Protein AF-W4MDB9-F1 (afdb_monomer_lite)

Organism: NCBI:txid1429439

Radius of gyration: 24.85 Å; chains: 1; bounding box: 42×31×72 Å

Foldseek 3Di:
DLLLVVVVVVCVVVVHDLCRVCVQLVHDSVVSNVCSVVVQAAPSNQVSCCVRPVRRGDHPHPDDDDPDPDDPDDDDDDDDDDDDDDPPDPPPPPPDLCNVCVVVVLVCLVVVHDLVVVCVVSVHDSVVVVVVCVVVVNDRPPPPD

Sequence (145 aa):
MNDGAYVLEWARQNRHSLTWVADRIGYSRQHLSQALHNNDISPDLSAALLSHFGLRVTASSKRGMQRVRETHRCPERRPAGSKPGRPAGFKGRIESKLDAYLQEIEQLLELGVTQRFIASRYQTTESNLSSWMKRRGLKRRKIDE

Structure (mmCIF, N/CA/C/O backbone):
data_AF-W4MDB9-F1
#
_entry.id   AF-W4MDB9-F1
#
loop_
_atom_site.group_PDB
_atom_site.id
_atom_site.type_symbol
_atom_site.label_atom_id
_atom_site.label_alt_id
_atom_site.label_comp_id
_atom_site.label_asym_id
_atom_site.label_entity_id
_atom_site.label_seq_id
_atom_site.pdbx_PDB_ins_code
_atom_site.Cartn_x
_atom_site.Cartn_y
_atom_site.Cartn_z
_atom_site.occupancy
_atom_site.B_iso_or_equiv
_atom_site.auth_seq_id
_atom_site.auth_comp_id
_atom_site.auth_asym_id
_atom_site.auth_atom_id
_atom_site.pdbx_PDB_model_num
ATOM 1 N N . MET A 1 1 ? 21.185 -5.055 -25.485 1.00 53.59 1 MET A N 1
ATOM 2 C CA . MET A 1 1 ? 19.882 -4.870 -26.156 1.00 53.59 1 MET A CA 1
ATOM 3 C C . MET A 1 1 ? 18.980 -4.131 -25.179 1.00 53.59 1 MET A C 1
ATOM 5 O O . MET A 1 1 ? 19.100 -4.363 -23.986 1.00 53.59 1 MET A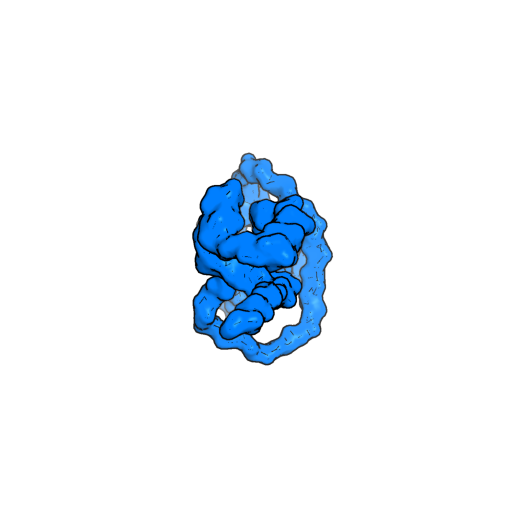 O 1
ATOM 9 N N . ASN A 1 2 ? 18.190 -3.155 -25.635 1.00 65.31 2 ASN A N 1
ATOM 10 C CA . ASN A 1 2 ? 17.260 -2.437 -24.757 1.00 65.31 2 ASN A CA 1
ATOM 11 C C . ASN A 1 2 ? 15.912 -3.150 -24.798 1.00 65.31 2 ASN A C 1
ATOM 13 O O . ASN A 1 2 ? 14.969 -2.690 -25.436 1.00 65.31 2 ASN A O 1
ATOM 17 N N . ASP A 1 3 ? 15.846 -4.298 -24.135 1.00 70.00 3 ASP A N 1
ATOM 18 C CA . ASP A 1 3 ? 14.667 -5.159 -24.083 1.00 70.00 3 ASP A CA 1
ATOM 19 C C . ASP A 1 3 ? 13.405 -4.410 -23.603 1.00 70.00 3 ASP A C 1
A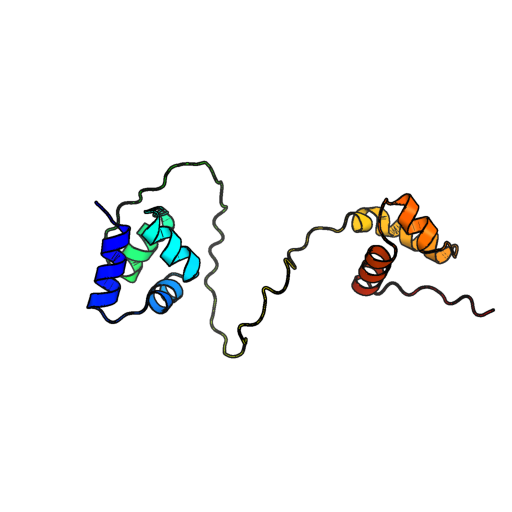TOM 21 O O . ASP A 1 3 ? 12.301 -4.670 -24.078 1.00 70.00 3 ASP A O 1
ATOM 25 N N . GLY A 1 4 ? 13.567 -3.387 -22.753 1.00 69.81 4 GLY A N 1
ATOM 26 C CA . GLY A 1 4 ? 12.469 -2.511 -22.335 1.00 69.81 4 GLY A CA 1
ATOM 27 C C . GLY A 1 4 ? 11.890 -1.635 -23.459 1.00 69.81 4 GLY A C 1
ATOM 28 O O . GLY A 1 4 ? 10.677 -1.437 -23.535 1.00 69.81 4 GLY A O 1
ATOM 29 N N . ALA A 1 5 ? 12.734 -1.155 -24.377 1.00 75.81 5 ALA A N 1
ATOM 30 C CA . ALA A 1 5 ? 12.302 -0.366 -25.533 1.00 75.81 5 ALA A CA 1
ATOM 31 C C . ALA A 1 5 ? 11.567 -1.228 -26.570 1.00 75.81 5 ALA A C 1
ATOM 33 O O . ALA A 1 5 ? 10.616 -0.762 -27.192 1.00 75.81 5 ALA A O 1
ATOM 34 N N . TYR A 1 6 ? 11.953 -2.500 -26.696 1.00 80.31 6 TYR A N 1
ATOM 35 C CA . TYR A 1 6 ? 11.299 -3.456 -27.589 1.00 80.31 6 TYR A CA 1
ATOM 36 C C . TYR A 1 6 ? 9.823 -3.677 -27.221 1.00 80.31 6 TYR A C 1
ATOM 38 O O . TYR A 1 6 ? 8.949 -3.660 -28.085 1.00 80.31 6 TYR A O 1
ATOM 46 N N . VAL A 1 7 ? 9.515 -3.791 -25.925 1.00 77.38 7 VAL A N 1
ATOM 47 C CA . VAL A 1 7 ? 8.130 -3.937 -25.440 1.00 77.38 7 VAL A CA 1
ATOM 48 C C . VAL A 1 7 ? 7.308 -2.668 -25.696 1.00 77.38 7 VAL A C 1
ATOM 50 O O . VAL A 1 7 ? 6.134 -2.750 -26.060 1.00 77.38 7 VAL A O 1
ATOM 53 N N . LEU A 1 8 ? 7.919 -1.488 -25.541 1.00 80.75 8 LEU A N 1
ATOM 54 C CA . LEU A 1 8 ? 7.269 -0.204 -25.828 1.00 80.75 8 LEU A CA 1
ATOM 55 C C . LEU A 1 8 ? 6.956 -0.045 -27.316 1.00 80.75 8 LEU A C 1
ATOM 57 O O . LEU A 1 8 ? 5.869 0.405 -27.684 1.00 80.75 8 LEU A O 1
ATOM 61 N N . GLU A 1 9 ? 7.899 -0.431 -28.168 1.00 83.38 9 GLU A N 1
ATOM 62 C CA . GLU A 1 9 ? 7.730 -0.382 -29.612 1.00 83.38 9 GLU A CA 1
ATOM 63 C C . GLU A 1 9 ? 6.662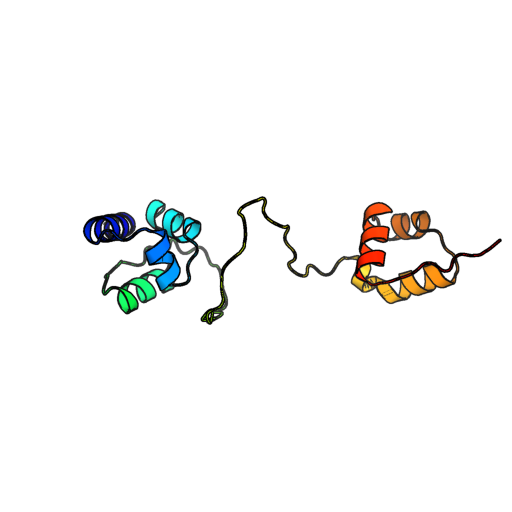 -1.369 -30.084 1.00 83.38 9 GLU A C 1
ATOM 65 O O . GLU A 1 9 ? 5.775 -0.980 -30.846 1.00 83.38 9 GLU A O 1
ATOM 70 N N . TRP A 1 10 ? 6.665 -2.595 -29.555 1.00 86.50 10 TRP A N 1
ATOM 71 C CA . TRP A 1 10 ? 5.626 -3.583 -29.830 1.00 86.50 10 TRP A CA 1
ATOM 72 C C . TRP A 1 10 ? 4.237 -3.080 -29.419 1.00 86.50 10 TRP A C 1
ATOM 74 O O . TRP A 1 10 ? 3.290 -3.170 -30.202 1.00 86.50 10 TRP A O 1
ATOM 84 N N . ALA A 1 11 ? 4.100 -2.482 -28.231 1.00 84.00 11 ALA A N 1
ATOM 85 C CA . ALA A 1 11 ? 2.824 -1.928 -27.778 1.00 84.00 11 ALA A CA 1
ATOM 86 C C . ALA A 1 11 ? 2.319 -0.830 -28.731 1.00 84.00 11 ALA A C 1
ATOM 88 O O . ALA A 1 11 ? 1.145 -0.808 -29.105 1.00 84.00 11 ALA A O 1
ATOM 89 N N . ARG A 1 12 ? 3.228 0.032 -29.207 1.00 82.19 12 ARG A N 1
ATOM 90 C CA . ARG A 1 12 ? 2.916 1.084 -30.184 1.00 82.19 12 ARG A CA 1
ATOM 91 C C . ARG A 1 12 ? 2.490 0.513 -31.538 1.00 82.19 12 ARG A C 1
ATOM 93 O O . ARG A 1 12 ? 1.515 0.996 -32.109 1.00 82.19 12 ARG A O 1
ATOM 100 N N . GLN A 1 13 ? 3.186 -0.512 -32.032 1.00 85.31 13 GLN A N 1
ATOM 101 C CA . GLN A 1 13 ? 2.864 -1.186 -33.295 1.00 85.31 13 GLN A CA 1
ATOM 102 C C . GLN A 1 13 ? 1.487 -1.861 -33.251 1.00 85.31 13 GLN A C 1
ATOM 104 O O . GLN A 1 13 ? 0.720 -1.753 -34.202 1.00 85.31 13 GLN A O 1
ATOM 109 N N . ASN A 1 14 ? 1.132 -2.473 -32.121 1.00 82.56 14 ASN A N 1
ATOM 110 C CA . ASN A 1 14 ? -0.151 -3.158 -31.941 1.00 82.56 14 ASN A CA 1
ATOM 111 C C . ASN A 1 14 ? -1.286 -2.223 -31.482 1.00 82.56 14 ASN A C 1
ATOM 113 O O . ASN A 1 14 ? -2.378 -2.681 -31.156 1.00 82.56 14 ASN A O 1
ATOM 117 N N . ARG A 1 15 ? -1.043 -0.903 -31.433 1.00 80.31 15 ARG A N 1
ATOM 118 C CA . ARG A 1 15 ? -1.970 0.111 -30.891 1.00 80.31 15 ARG A CA 1
ATOM 119 C C . ARG A 1 15 ? -2.493 -0.217 -29.484 1.00 80.31 15 ARG A C 1
ATOM 121 O O . ARG A 1 15 ? -3.587 0.203 -29.106 1.00 80.31 15 ARG A O 1
ATOM 128 N N . HIS A 1 16 ? -1.705 -0.936 -28.692 1.00 81.62 16 HIS A N 1
ATOM 129 C CA . HIS A 1 16 ? -2.024 -1.255 -27.309 1.00 81.62 16 HIS A CA 1
ATOM 130 C C . HIS A 1 16 ? -1.368 -0.251 -26.364 1.00 81.62 16 HIS A C 1
ATOM 132 O O . HIS A 1 16 ? -0.191 0.086 -26.474 1.00 81.62 16 HIS A O 1
ATOM 138 N N . SER A 1 17 ? -2.138 0.224 -25.390 1.00 82.75 17 SER A N 1
ATOM 139 C CA . SER A 1 17 ? -1.616 1.098 -24.343 1.00 82.75 17 SER A CA 1
ATOM 140 C C . SER A 1 17 ? -0.813 0.297 -23.320 1.00 82.75 17 SER A C 1
ATOM 142 O O . SER A 1 17 ? -1.180 -0.821 -22.965 1.00 82.75 17 SER A O 1
ATOM 144 N N . LEU A 1 18 ? 0.221 0.908 -22.738 1.00 77.94 18 LEU A N 1
ATOM 145 C CA . LEU A 1 18 ? 0.970 0.330 -21.610 1.00 77.94 18 LEU A CA 1
ATOM 146 C C . LEU A 1 18 ? 0.077 -0.067 -20.431 1.00 77.94 18 LEU A C 1
ATOM 148 O O . LEU A 1 18 ? 0.359 -1.038 -19.744 1.00 77.94 18 LEU A O 1
ATOM 152 N N . THR A 1 19 ? -1.008 0.674 -20.201 1.00 80.38 19 THR A N 1
ATOM 153 C CA . THR A 1 19 ? -2.034 0.326 -19.210 1.00 80.38 19 THR A CA 1
ATOM 154 C C . THR A 1 19 ? -2.723 -0.993 -19.525 1.00 80.38 19 THR A C 1
ATOM 156 O O . THR A 1 19 ? -2.966 -1.769 -18.613 1.00 80.38 19 THR A O 1
ATOM 159 N N . TRP A 1 20 ? -3.020 -1.245 -20.800 1.00 85.31 20 TRP A N 1
ATOM 160 C CA . TRP A 1 20 ? -3.680 -2.463 -21.257 1.00 85.31 20 TRP A CA 1
ATOM 161 C C . TRP A 1 20 ? -2.748 -3.670 -21.150 1.00 85.31 20 TRP A C 1
ATOM 163 O O . TRP A 1 20 ? -3.146 -4.723 -20.662 1.00 85.31 20 TRP A O 1
ATOM 173 N N . VAL A 1 21 ? -1.478 -3.491 -21.528 1.00 82.50 21 VAL A N 1
ATOM 174 C CA . VAL A 1 21 ? -0.456 -4.531 -21.366 1.00 82.50 21 VAL A CA 1
ATOM 175 C C . VAL A 1 21 ? -0.272 -4.856 -19.886 1.00 82.50 21 VAL A C 1
ATOM 177 O O . VAL A 1 21 ? -0.308 -6.027 -19.532 1.00 82.50 21 VAL A O 1
ATOM 180 N N . ALA A 1 22 ? -0.146 -3.833 -19.030 1.00 83.12 22 ALA A N 1
ATOM 181 C CA . ALA A 1 22 ? 0.021 -3.987 -17.586 1.00 83.12 22 ALA A CA 1
ATOM 182 C C . ALA A 1 22 ? -1.165 -4.710 -16.928 1.00 83.12 22 ALA A C 1
ATOM 184 O O . ALA A 1 22 ? -0.950 -5.616 -16.129 1.00 83.12 22 ALA A O 1
ATOM 185 N N . ASP A 1 23 ? -2.397 -4.367 -17.309 1.00 80.75 23 ASP A N 1
ATOM 186 C CA . ASP A 1 23 ? -3.614 -5.030 -16.827 1.00 80.75 23 ASP A CA 1
ATOM 187 C C . ASP A 1 23 ? -3.618 -6.527 -17.165 1.00 80.75 23 ASP A C 1
ATOM 189 O O . ASP A 1 23 ? -3.866 -7.366 -16.300 1.00 80.75 23 ASP A O 1
ATOM 193 N N . ARG A 1 24 ? -3.229 -6.879 -18.397 1.00 81.56 24 ARG A N 1
ATOM 194 C CA . ARG A 1 24 ? -3.240 -8.268 -18.869 1.00 81.56 24 ARG A CA 1
ATOM 195 C C . ARG A 1 24 ? -2.276 -9.182 -18.113 1.00 81.56 24 ARG A C 1
ATOM 197 O O . ARG A 1 24 ? -2.560 -10.370 -17.989 1.00 81.56 24 ARG A O 1
ATOM 204 N N . ILE A 1 25 ? -1.167 -8.628 -17.629 1.00 81.44 25 ILE A N 1
ATOM 205 C CA . ILE A 1 25 ? -0.149 -9.339 -16.842 1.00 81.44 25 ILE A CA 1
ATOM 206 C C . ILE A 1 25 ? -0.322 -9.139 -15.327 1.00 81.44 25 ILE A C 1
ATOM 208 O O . ILE A 1 25 ? 0.455 -9.685 -14.554 1.00 81.44 25 ILE A O 1
ATOM 212 N N . GLY A 1 26 ? -1.305 -8.347 -14.882 1.00 80.94 26 GLY A N 1
ATOM 213 C CA . GLY A 1 26 ? -1.535 -8.063 -13.461 1.00 80.94 26 GLY A CA 1
ATOM 214 C C . GLY A 1 26 ? -0.523 -7.104 -12.817 1.00 80.94 26 GLY A C 1
ATOM 215 O O . GLY A 1 26 ? -0.375 -7.092 -11.597 1.00 80.94 26 GLY A O 1
ATOM 216 N N . TYR A 1 27 ? 0.172 -6.284 -13.608 1.00 82.00 27 TYR A N 1
ATOM 217 C CA . TYR A 1 27 ? 1.134 -5.291 -13.123 1.00 82.00 27 TYR A CA 1
ATOM 218 C C . TYR A 1 27 ? 0.534 -3.881 -13.068 1.00 82.00 27 TYR A C 1
ATOM 220 O O . TYR A 1 27 ? -0.364 -3.510 -13.821 1.00 82.00 27 TYR A O 1
ATOM 228 N N . SER A 1 28 ? 1.088 -3.028 -12.202 1.00 82.50 28 SER A N 1
ATOM 229 C CA . SER A 1 28 ? 0.773 -1.594 -12.220 1.00 82.50 28 SER A CA 1
ATOM 230 C C . SER A 1 28 ? 1.413 -0.911 -13.431 1.00 82.50 28 SER A C 1
ATOM 232 O O . SER A 1 28 ? 2.598 -1.107 -13.697 1.00 82.50 28 SER A O 1
ATOM 234 N N . ARG A 1 29 ? 0.671 -0.026 -14.117 1.00 82.69 29 ARG A N 1
ATOM 235 C CA . ARG A 1 29 ? 1.175 0.791 -15.242 1.00 82.69 29 ARG A CA 1
ATOM 236 C C . ARG A 1 29 ? 2.483 1.508 -14.901 1.00 82.69 29 ARG A C 1
ATOM 238 O O . ARG A 1 29 ? 3.397 1.531 -15.719 1.00 82.69 29 ARG A O 1
ATOM 245 N N . GLN A 1 30 ? 2.553 2.126 -13.720 1.00 79.75 30 GLN A N 1
ATOM 246 C CA . GLN A 1 30 ? 3.741 2.873 -13.293 1.00 79.75 30 GLN A CA 1
ATOM 247 C C . GLN A 1 30 ? 4.927 1.935 -13.093 1.00 79.75 30 GLN A C 1
ATOM 249 O O . GLN A 1 30 ? 6.025 2.237 -13.544 1.00 79.75 30 GLN A O 1
ATOM 254 N N . HIS A 1 31 ? 4.682 0.774 -12.487 1.00 80.38 31 HIS A N 1
ATOM 255 C CA . HIS A 1 31 ? 5.708 -0.232 -12.251 1.00 80.38 31 HIS A CA 1
ATOM 256 C C . HIS A 1 31 ? 6.235 -0.814 -13.567 1.00 80.38 31 HIS A C 1
ATOM 258 O O . HIS A 1 31 ? 7.442 -0.872 -13.762 1.00 80.38 31 HIS A O 1
ATOM 264 N N . LEU A 1 32 ? 5.343 -1.132 -14.513 1.00 83.00 32 LEU A N 1
ATOM 265 C CA . LEU A 1 32 ? 5.723 -1.592 -15.847 1.00 83.00 32 LEU A CA 1
ATOM 266 C C . LEU A 1 32 ? 6.519 -0.519 -16.603 1.00 83.00 32 LEU A C 1
ATOM 268 O O . LEU A 1 32 ? 7.580 -0.806 -17.140 1.00 83.00 32 LEU A O 1
ATOM 272 N N . SER A 1 33 ? 6.052 0.732 -16.605 1.00 82.06 33 SER A N 1
ATOM 273 C CA . SER A 1 33 ? 6.762 1.838 -17.259 1.00 82.06 33 SER A CA 1
ATOM 274 C C . SER A 1 33 ? 8.157 2.054 -16.668 1.00 82.06 33 SER A C 1
ATOM 276 O O . SER A 1 33 ? 9.110 2.263 -17.413 1.00 82.06 33 SER A O 1
ATOM 278 N N . GLN A 1 34 ? 8.278 1.994 -15.340 1.00 82.31 34 GLN A N 1
ATOM 279 C CA . GLN A 1 34 ? 9.544 2.170 -14.634 1.00 82.31 34 GLN A CA 1
ATOM 280 C C . GLN A 1 34 ? 10.495 0.996 -14.904 1.00 82.31 34 GLN A C 1
ATOM 282 O O . GLN A 1 34 ? 11.679 1.222 -15.146 1.00 82.31 34 GLN A O 1
ATOM 287 N N . ALA A 1 35 ? 9.988 -0.239 -14.924 1.00 81.19 35 ALA A N 1
ATOM 288 C CA . ALA A 1 35 ? 10.765 -1.434 -15.247 1.00 81.19 35 ALA A CA 1
ATOM 289 C C . ALA A 1 35 ? 11.305 -1.387 -16.685 1.00 81.19 35 ALA A C 1
ATOM 291 O O . ALA A 1 35 ? 12.494 -1.604 -16.911 1.00 81.19 35 ALA A O 1
ATOM 292 N N . LEU A 1 36 ? 10.460 -1.014 -17.654 1.00 81.88 36 LEU A N 1
ATOM 293 C CA . LEU A 1 36 ? 10.861 -0.881 -19.057 1.00 81.88 36 LEU A CA 1
ATOM 294 C C . LEU A 1 36 ? 11.875 0.256 -19.262 1.00 81.88 36 LEU A C 1
ATOM 296 O O . LEU A 1 36 ? 12.823 0.089 -20.026 1.00 81.88 36 LEU A O 1
ATOM 300 N N . HIS A 1 37 ? 11.710 1.388 -18.569 1.00 81.31 37 HIS A N 1
ATOM 301 C CA . HIS A 1 37 ? 12.619 2.532 -18.689 1.00 81.31 37 HIS A CA 1
ATOM 302 C C . HIS A 1 37 ? 13.994 2.268 -18.057 1.00 81.31 37 HIS A C 1
ATOM 304 O O . HIS A 1 37 ? 15.013 2.611 -18.647 1.00 81.31 37 HIS A O 1
ATOM 310 N N . ASN A 1 38 ? 14.038 1.620 -16.888 1.00 79.00 38 ASN A N 1
ATOM 311 C CA . ASN A 1 38 ? 15.297 1.316 -16.194 1.00 79.00 38 ASN A CA 1
ATOM 312 C C . ASN A 1 38 ? 15.948 0.004 -16.643 1.00 79.00 38 ASN A C 1
ATOM 314 O O . ASN A 1 38 ? 16.982 -0.375 -16.093 1.00 79.00 38 ASN A O 1
ATOM 318 N N . ASN A 1 39 ? 15.348 -0.690 -17.616 1.00 76.88 39 ASN A N 1
ATOM 319 C CA . ASN A 1 39 ? 15.751 -2.033 -18.032 1.00 76.88 39 ASN A CA 1
ATOM 320 C C . ASN A 1 39 ? 15.762 -3.042 -16.861 1.00 76.88 39 ASN A C 1
ATOM 322 O O . ASN A 1 39 ? 16.493 -4.025 -16.883 1.00 76.88 39 ASN A O 1
ATOM 326 N N . ASP A 1 40 ? 14.948 -2.801 -15.828 1.00 75.38 40 ASP A N 1
ATOM 327 C CA . ASP A 1 40 ? 14.829 -3.680 -14.664 1.00 75.38 40 ASP A CA 1
ATOM 328 C C . ASP A 1 40 ? 13.766 -4.746 -14.945 1.00 75.38 40 ASP A C 1
ATOM 330 O O . ASP A 1 40 ? 12.646 -4.739 -14.429 1.00 75.38 40 ASP A O 1
ATOM 334 N N . ILE A 1 41 ? 14.091 -5.636 -15.881 1.00 79.25 41 ILE A N 1
ATOM 335 C CA . ILE A 1 41 ? 13.179 -6.696 -16.301 1.00 79.25 41 ILE A CA 1
ATOM 336 C C . ILE A 1 41 ? 13.324 -7.850 -15.317 1.00 79.25 41 ILE A C 1
ATOM 338 O O . ILE A 1 41 ? 14.264 -8.647 -15.374 1.00 79.25 41 ILE A O 1
ATOM 342 N N . SER A 1 42 ? 12.364 -7.928 -14.400 1.00 77.75 42 SER A N 1
ATOM 343 C CA . SER A 1 42 ? 12.222 -9.066 -13.497 1.00 77.75 42 SER A CA 1
ATOM 344 C C . SER A 1 42 ? 11.983 -10.365 -14.288 1.00 77.75 42 SER A C 1
ATOM 346 O O . SER A 1 42 ? 11.279 -10.337 -15.302 1.00 77.75 42 SER A O 1
ATOM 348 N N . PRO A 1 43 ? 12.509 -11.519 -13.831 1.00 79.12 43 PRO A N 1
ATOM 349 C CA . PRO A 1 43 ? 12.300 -12.801 -14.509 1.00 79.12 43 PRO A CA 1
ATOM 350 C C . PRO A 1 43 ? 10.810 -13.159 -14.622 1.00 79.12 43 PRO A C 1
ATOM 352 O O . PRO A 1 43 ? 10.374 -13.632 -15.668 1.00 79.12 43 PRO A O 1
ATOM 355 N N . ASP A 1 44 ? 10.015 -12.827 -13.604 1.00 80.12 44 ASP A N 1
ATOM 356 C CA . ASP A 1 44 ? 8.557 -13.001 -13.599 1.00 80.12 44 ASP A CA 1
ATOM 357 C C . ASP A 1 44 ? 7.866 -12.183 -14.707 1.00 80.12 44 ASP A C 1
ATOM 359 O O . ASP A 1 44 ? 7.091 -12.713 -15.502 1.00 80.12 44 ASP A O 1
ATOM 363 N N . LEU A 1 45 ? 8.262 -10.914 -14.861 1.00 81.19 45 LEU A N 1
ATOM 364 C CA . LEU A 1 45 ? 7.762 -10.039 -15.921 1.00 81.19 45 LEU A CA 1
ATOM 365 C C . LEU A 1 45 ? 8.116 -10.588 -17.311 1.00 81.19 45 LEU A C 1
ATOM 367 O O . LEU A 1 45 ? 7.277 -10.578 -18.211 1.00 81.19 45 LEU A O 1
ATOM 371 N N . SER A 1 46 ? 9.342 -11.088 -17.494 1.00 81.50 46 SER A N 1
ATOM 372 C CA . SER A 1 46 ? 9.755 -11.690 -18.767 1.00 81.50 46 SER A CA 1
ATOM 373 C C . SER A 1 46 ? 8.958 -12.958 -19.100 1.00 81.50 46 SER A C 1
ATOM 375 O O . SER A 1 46 ? 8.546 -13.139 -20.246 1.00 81.50 46 SER A O 1
ATOM 377 N N . ALA A 1 47 ? 8.661 -13.792 -18.098 1.00 80.06 47 ALA A N 1
ATOM 378 C CA . ALA A 1 47 ? 7.850 -14.995 -18.260 1.00 80.06 47 ALA A CA 1
ATOM 379 C C . ALA A 1 47 ? 6.385 -14.660 -18.582 1.00 80.06 47 ALA A C 1
ATOM 381 O O . ALA A 1 47 ? 5.778 -15.304 -19.441 1.00 80.06 47 ALA A O 1
ATOM 382 N N . ALA A 1 48 ? 5.831 -13.619 -17.954 1.00 80.88 48 ALA A N 1
ATOM 383 C CA . ALA A 1 48 ? 4.483 -13.135 -18.236 1.00 80.88 48 ALA A CA 1
ATOM 384 C C . ALA A 1 48 ? 4.368 -12.571 -19.662 1.00 80.88 48 ALA A C 1
ATOM 386 O O . ALA A 1 48 ? 3.433 -12.905 -20.390 1.00 80.88 48 ALA A O 1
ATOM 387 N N . LEU A 1 49 ? 5.341 -11.770 -20.108 1.00 81.06 49 LEU A N 1
ATOM 388 C CA . LEU A 1 49 ? 5.361 -11.231 -21.472 1.00 81.06 49 LEU A CA 1
ATOM 389 C C . LEU A 1 49 ? 5.487 -12.334 -22.532 1.00 81.06 49 LEU A C 1
ATOM 391 O O . LEU A 1 49 ? 4.829 -12.266 -23.573 1.00 81.06 49 LEU A O 1
ATOM 395 N N . LEU A 1 50 ? 6.267 -13.379 -22.248 1.00 82.69 50 LEU A N 1
ATOM 396 C CA . LEU A 1 50 ? 6.365 -14.548 -23.114 1.00 82.69 50 LEU A CA 1
ATOM 397 C C . LEU A 1 50 ? 5.047 -15.332 -23.161 1.00 82.69 50 LEU A C 1
ATOM 399 O O . LEU A 1 50 ? 4.570 -15.658 -24.243 1.00 82.69 50 LEU A O 1
ATOM 403 N N . SER A 1 51 ? 4.438 -15.597 -22.005 1.00 82.19 51 SER A N 1
ATOM 404 C CA . SER A 1 51 ? 3.230 -16.428 -21.905 1.00 82.19 51 SER A CA 1
ATOM 405 C C . SER A 1 51 ? 1.990 -15.748 -22.489 1.00 82.19 51 SER A C 1
ATOM 407 O O . SER A 1 51 ? 1.163 -16.405 -23.114 1.00 82.19 51 SER A O 1
ATOM 409 N N . HIS A 1 52 ? 1.850 -14.432 -22.301 1.00 79.56 52 HIS A N 1
ATOM 410 C CA . HIS A 1 52 ? 0.675 -13.687 -22.759 1.00 79.56 52 HIS A CA 1
ATOM 411 C C . HIS A 1 52 ? 0.813 -13.133 -24.180 1.00 79.56 52 HIS A C 1
A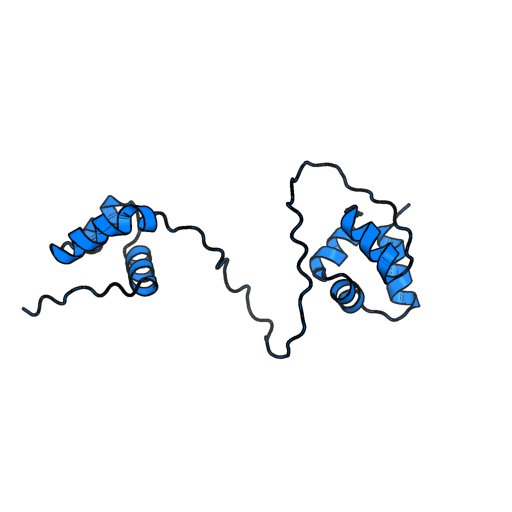TOM 413 O O . HIS A 1 52 ? -0.194 -13.033 -24.879 1.00 79.56 52 HIS A O 1
ATOM 419 N N . PHE A 1 53 ? 2.025 -12.753 -24.598 1.00 80.69 53 PHE A N 1
ATOM 420 C CA . PHE A 1 53 ? 2.247 -12.023 -25.853 1.00 80.69 53 PHE A CA 1
ATOM 421 C C . PHE A 1 53 ? 3.294 -12.661 -26.774 1.00 80.69 53 PHE A C 1
ATOM 423 O O . PHE A 1 53 ? 3.501 -12.167 -27.879 1.00 80.69 53 PHE A O 1
ATOM 430 N N . GLY A 1 54 ? 3.974 -13.730 -26.347 1.00 81.25 54 GLY A N 1
ATOM 431 C CA . GLY A 1 54 ? 5.041 -14.359 -27.131 1.00 81.25 54 GLY A CA 1
ATOM 432 C C . GLY A 1 54 ? 6.316 -13.515 -27.233 1.00 81.25 54 GLY A C 1
ATOM 433 O O . GLY A 1 54 ? 7.161 -13.776 -28.088 1.00 81.25 54 GLY A O 1
ATOM 434 N N . LEU A 1 55 ? 6.475 -12.492 -26.387 1.00 80.50 55 LEU A N 1
ATOM 435 C CA . LEU A 1 55 ? 7.625 -11.593 -26.439 1.00 80.50 55 LEU A CA 1
ATOM 436 C C . LEU A 1 55 ? 8.808 -12.196 -25.682 1.00 80.50 55 LEU A C 1
ATOM 438 O O . LEU A 1 55 ? 8.765 -12.372 -24.465 1.00 80.50 55 LEU A O 1
ATOM 442 N N . ARG A 1 56 ? 9.892 -12.483 -26.408 1.00 74.19 56 ARG A N 1
ATOM 443 C CA . ARG A 1 56 ? 11.162 -12.910 -25.813 1.00 74.19 56 ARG A CA 1
ATOM 444 C C . ARG A 1 56 ? 11.936 -11.680 -25.365 1.00 74.19 56 ARG A C 1
ATOM 446 O O . ARG A 1 56 ? 12.492 -10.958 -26.184 1.00 74.19 56 ARG A O 1
ATOM 453 N N . VAL A 1 57 ? 11.942 -11.462 -24.061 1.00 76.19 57 VAL A N 1
ATOM 454 C CA . VAL A 1 57 ? 12.613 -10.343 -23.401 1.00 76.19 57 VAL A CA 1
ATOM 455 C C . VAL A 1 57 ? 13.671 -10.943 -22.482 1.00 76.19 57 VAL A C 1
ATOM 457 O O . VAL A 1 57 ? 13.363 -11.848 -21.705 1.00 76.19 57 VAL A O 1
ATOM 460 N N . THR A 1 58 ? 14.922 -10.495 -22.581 1.00 73.00 58 THR A N 1
ATOM 461 C CA . THR A 1 58 ? 15.980 -10.994 -21.695 1.00 73.00 58 THR A CA 1
ATOM 462 C C . THR A 1 58 ? 15.849 -10.365 -20.309 1.00 73.00 58 THR A C 1
ATOM 464 O O . THR A 1 58 ? 15.747 -9.147 -20.159 1.00 73.00 58 THR A O 1
ATOM 467 N N . ALA A 1 59 ? 15.796 -11.204 -19.271 1.00 65.44 59 ALA A N 1
ATOM 468 C CA . ALA A 1 59 ? 15.689 -10.732 -17.897 1.00 65.44 59 ALA A CA 1
ATOM 469 C C . ALA A 1 59 ? 17.021 -10.112 -17.459 1.00 65.44 59 ALA A C 1
ATOM 471 O O . ALA A 1 59 ? 17.960 -10.813 -17.082 1.00 65.44 59 ALA A O 1
ATOM 472 N N . SER A 1 60 ? 17.096 -8.785 -17.502 1.00 64.50 60 SER A N 1
ATOM 473 C CA . SER A 1 60 ? 18.221 -8.011 -16.984 1.00 64.50 60 SER A CA 1
ATOM 474 C C . SER A 1 60 ? 17.893 -7.503 -15.579 1.00 64.50 60 SER A C 1
ATOM 476 O O . SER A 1 60 ? 17.752 -6.308 -15.340 1.00 64.50 60 SER A O 1
ATOM 478 N N . SER A 1 61 ? 17.743 -8.411 -14.614 1.00 56.81 61 SER A N 1
ATOM 479 C CA . SER A 1 61 ? 17.629 -7.995 -13.215 1.00 56.81 61 SER A CA 1
ATOM 480 C C . SER A 1 61 ? 19.026 -7.713 -12.661 1.00 56.81 61 SER A C 1
ATOM 482 O O . SER A 1 61 ? 19.861 -8.621 -12.554 1.00 56.81 61 SER A O 1
ATOM 484 N N . LYS A 1 62 ? 19.298 -6.459 -12.275 1.00 54.47 62 LYS A N 1
ATOM 485 C CA . LYS A 1 62 ? 20.457 -6.147 -11.429 1.00 54.47 62 LYS A CA 1
ATOM 486 C C . LYS A 1 62 ? 20.186 -6.769 -10.061 1.00 54.47 62 LYS A C 1
ATOM 488 O O . LYS A 1 62 ? 19.510 -6.176 -9.229 1.00 54.47 62 LYS A O 1
ATOM 493 N N . ARG A 1 63 ? 20.664 -8.001 -9.858 1.00 45.38 63 ARG A N 1
ATOM 494 C CA . ARG A 1 63 ? 20.498 -8.785 -8.625 1.00 45.38 63 ARG A CA 1
ATOM 495 C C . ARG A 1 63 ? 20.926 -7.989 -7.389 1.00 45.38 63 ARG A C 1
ATOM 497 O O . ARG A 1 63 ? 22.081 -8.028 -6.982 1.00 45.38 63 ARG A O 1
ATOM 504 N N . GLY A 1 64 ? 19.958 -7.336 -6.762 1.00 37.94 64 GLY A N 1
ATOM 505 C CA . GLY A 1 64 ? 19.982 -6.890 -5.380 1.00 37.94 64 GLY A CA 1
ATOM 506 C C . GLY A 1 64 ? 18.869 -7.616 -4.640 1.00 37.94 64 GLY A C 1
ATOM 507 O O . GLY A 1 64 ? 17.755 -7.115 -4.568 1.00 37.94 64 GLY A O 1
ATOM 508 N N . MET A 1 65 ? 19.172 -8.833 -4.183 1.00 40.81 65 MET A N 1
ATOM 509 C CA . MET A 1 65 ? 18.502 -9.581 -3.112 1.00 40.81 65 MET A CA 1
ATOM 510 C C . MET A 1 65 ? 17.200 -8.952 -2.572 1.00 40.81 65 MET A C 1
ATOM 512 O O . MET A 1 65 ? 17.223 -8.248 -1.567 1.00 40.81 65 MET A O 1
ATOM 516 N N . GLN A 1 66 ? 16.048 -9.275 -3.157 1.00 38.38 66 GLN A N 1
ATOM 517 C CA . GLN A 1 66 ? 14.785 -9.191 -2.428 1.00 38.38 66 GLN A CA 1
ATOM 518 C C . GLN A 1 66 ? 14.036 -10.501 -2.601 1.00 38.38 66 GLN A C 1
ATOM 520 O O . GLN A 1 66 ? 13.542 -10.849 -3.668 1.00 38.38 66 GLN A O 1
ATOM 525 N N . ARG A 1 67 ? 14.008 -11.249 -1.499 1.00 39.22 67 ARG A N 1
ATOM 526 C CA . ARG A 1 67 ? 13.188 -12.431 -1.260 1.00 39.22 67 ARG A CA 1
ATOM 527 C C . ARG A 1 67 ? 11.717 -11.997 -1.246 1.00 39.22 67 ARG A C 1
ATOM 529 O O . ARG A 1 67 ? 11.106 -11.904 -0.186 1.00 39.22 67 ARG A O 1
ATOM 536 N N . VAL A 1 68 ? 11.158 -11.678 -2.407 1.00 42.12 68 VAL A N 1
ATOM 537 C CA . VAL A 1 68 ? 9.717 -11.481 -2.566 1.00 42.12 68 VAL A CA 1
ATOM 538 C C . VAL A 1 68 ? 9.087 -12.855 -2.692 1.00 42.12 68 VAL A C 1
ATOM 540 O O . VAL A 1 68 ? 9.251 -13.556 -3.684 1.00 42.12 68 VAL A O 1
ATOM 543 N N . ARG A 1 69 ? 8.422 -13.259 -1.610 1.00 37.88 69 ARG A N 1
ATOM 544 C CA . ARG A 1 69 ? 7.534 -14.414 -1.579 1.00 37.88 69 ARG A CA 1
ATOM 545 C C . ARG A 1 69 ? 6.502 -14.233 -2.684 1.00 37.88 69 ARG A C 1
ATOM 547 O O . ARG A 1 69 ? 5.734 -13.272 -2.661 1.00 37.88 69 ARG A O 1
ATOM 554 N N . GLU A 1 70 ? 6.511 -15.166 -3.622 1.00 45.38 70 GLU A N 1
ATOM 555 C CA . GLU A 1 70 ? 5.457 -15.372 -4.598 1.00 45.38 70 GLU A CA 1
ATOM 556 C C . GLU A 1 70 ? 4.105 -15.381 -3.881 1.00 45.38 70 GLU A C 1
ATOM 558 O O . GLU A 1 70 ? 3.786 -16.276 -3.099 1.00 45.38 70 GLU A O 1
ATOM 563 N N . THR A 1 71 ? 3.303 -14.353 -4.128 1.00 36.97 71 THR A N 1
ATOM 564 C CA . THR A 1 71 ? 1.865 -14.436 -3.909 1.00 36.97 71 THR A CA 1
ATOM 565 C C . THR A 1 71 ? 1.224 -14.352 -5.273 1.00 36.97 71 THR A C 1
ATOM 567 O O . THR A 1 71 ? 0.823 -13.295 -5.745 1.00 36.97 71 THR A O 1
ATOM 570 N N . HIS A 1 72 ? 1.163 -15.519 -5.907 1.00 46.28 72 HIS A N 1
ATOM 571 C CA . HIS A 1 72 ? 0.179 -15.851 -6.922 1.00 46.28 72 HIS A CA 1
ATOM 572 C C . HIS A 1 72 ? -1.183 -15.339 -6.444 1.00 46.28 72 HIS A C 1
ATOM 574 O O . HIS A 1 72 ? -1.780 -15.900 -5.524 1.00 46.28 72 HIS A O 1
ATOM 580 N N . ARG A 1 73 ? -1.666 -14.229 -7.002 1.00 35.03 73 ARG A N 1
ATOM 581 C CA . ARG A 1 73 ? -3.059 -13.830 -6.816 1.00 35.03 73 ARG A CA 1
ATOM 582 C C . ARG A 1 73 ? -3.590 -13.210 -8.097 1.00 35.03 73 ARG A C 1
ATOM 584 O O . ARG A 1 73 ? -3.473 -12.016 -8.341 1.00 35.03 73 ARG A O 1
ATOM 591 N N . CYS A 1 74 ? -4.181 -14.090 -8.897 1.00 43.03 74 CYS A N 1
ATOM 592 C CA . CYS A 1 74 ? -5.183 -13.763 -9.896 1.00 43.03 74 CYS A CA 1
ATOM 593 C C . CYS A 1 74 ? -6.221 -12.812 -9.267 1.00 43.03 74 CYS A C 1
ATOM 595 O O . CYS A 1 74 ? -6.843 -13.193 -8.270 1.00 43.03 74 CYS A O 1
ATOM 597 N N . PRO A 1 75 ? -6.419 -11.584 -9.774 1.00 41.50 75 PRO A N 1
ATOM 598 C CA . PRO A 1 75 ? -7.574 -10.803 -9.389 1.00 41.50 75 PRO A CA 1
ATOM 599 C C . PRO A 1 75 ? -8.736 -11.196 -10.300 1.00 41.50 75 PRO A C 1
ATOM 601 O O . PRO A 1 75 ? -8.855 -10.758 -11.444 1.00 41.50 75 PRO A O 1
ATOM 604 N N . GLU A 1 76 ? -9.604 -12.049 -9.760 1.00 42.81 76 GLU A N 1
ATOM 605 C CA . GLU A 1 76 ? -10.982 -12.171 -10.209 1.00 42.81 76 GLU A CA 1
ATOM 606 C C . GLU A 1 76 ? -11.622 -10.784 -10.371 1.00 42.81 76 GLU A C 1
ATOM 608 O O . GLU A 1 76 ? -11.484 -9.887 -9.537 1.00 42.81 76 GLU A O 1
ATOM 613 N N . ARG A 1 77 ? -12.351 -10.650 -11.479 1.00 44.41 77 ARG A N 1
ATOM 614 C CA . ARG A 1 77 ? -13.298 -9.582 -11.817 1.00 44.41 77 ARG A CA 1
ATOM 615 C C . ARG A 1 77 ? -13.983 -8.979 -10.584 1.00 44.41 77 ARG A C 1
ATOM 617 O O . ARG A 1 77 ? -14.623 -9.739 -9.859 1.00 44.41 77 ARG A O 1
ATOM 624 N N . ARG A 1 78 ? -14.034 -7.636 -10.486 1.00 45.44 78 ARG A N 1
ATOM 625 C CA . ARG A 1 78 ? -15.267 -6.827 -10.261 1.00 45.44 78 ARG A CA 1
ATOM 626 C C . ARG A 1 78 ? -14.995 -5.311 -10.100 1.00 45.44 78 ARG A C 1
ATOM 628 O O . ARG A 1 78 ? -13.840 -4.934 -9.944 1.00 45.44 78 ARG A O 1
ATOM 635 N N . PRO A 1 79 ? -16.009 -4.433 -10.287 1.00 46.53 79 PRO A N 1
ATOM 636 C CA . PRO A 1 79 ? -15.965 -3.386 -11.308 1.00 46.53 79 PRO A CA 1
ATOM 637 C C . PRO A 1 79 ? -15.952 -1.949 -10.758 1.00 46.53 79 PRO A C 1
ATOM 639 O O . PRO A 1 79 ? -16.185 -1.709 -9.581 1.00 46.53 79 PRO A O 1
ATOM 642 N N . ALA A 1 80 ? -15.698 -1.018 -11.683 1.00 49.22 80 ALA A N 1
ATOM 643 C CA . ALA A 1 80 ? -16.137 0.380 -11.740 1.00 49.22 80 ALA A CA 1
ATOM 644 C C . ALA A 1 80 ? -16.333 1.151 -10.417 1.00 49.22 80 ALA A C 1
ATOM 646 O O . ALA A 1 80 ? -17.322 0.975 -9.711 1.00 49.22 80 ALA A O 1
ATOM 647 N N . GLY A 1 81 ? -15.478 2.160 -10.212 1.00 40.41 81 GLY A N 1
ATOM 648 C CA . GLY A 1 81 ? -15.852 3.343 -9.432 1.00 40.41 81 GLY A CA 1
ATOM 649 C C . GLY A 1 81 ? -14.843 3.802 -8.387 1.00 40.41 81 GLY A C 1
ATOM 650 O O . GLY A 1 81 ? -15.223 3.980 -7.238 1.00 40.41 81 GLY A O 1
ATOM 651 N N . SER A 1 82 ? -13.592 4.075 -8.764 1.00 46.22 82 SER A N 1
ATOM 652 C CA . SER A 1 82 ? -12.654 4.755 -7.859 1.00 46.22 82 SER A CA 1
ATOM 653 C C . SER A 1 82 ? -11.981 5.926 -8.566 1.00 46.22 82 SER A C 1
ATOM 655 O O . SER A 1 82 ? -11.080 5.760 -9.383 1.00 46.22 82 SER A O 1
ATOM 657 N N . LYS A 1 83 ? -12.481 7.127 -8.259 1.00 52.25 83 LYS A N 1
ATOM 658 C CA . LYS A 1 83 ? -11.932 8.430 -8.657 1.00 52.25 83 LYS A CA 1
ATOM 659 C C . LYS A 1 83 ? -10.465 8.542 -8.190 1.00 52.25 83 LYS A C 1
ATOM 661 O O . LYS A 1 83 ? -10.183 8.178 -7.047 1.00 52.25 83 LYS A O 1
ATOM 666 N N . PRO A 1 84 ? -9.531 9.054 -9.012 1.00 55.84 84 PRO A N 1
ATOM 667 C CA . PRO A 1 84 ? -8.136 9.200 -8.625 1.00 55.84 84 PRO A CA 1
ATOM 668 C C . PRO A 1 84 ? -7.987 10.486 -7.810 1.00 55.84 84 PRO A C 1
ATOM 670 O O . PRO A 1 84 ? -7.978 11.588 -8.350 1.00 55.84 84 PRO A O 1
ATOM 673 N N . GLY A 1 85 ? -7.907 10.357 -6.492 1.00 52.19 85 GLY A N 1
ATOM 674 C CA . GLY A 1 85 ? -7.755 11.504 -5.608 1.00 52.19 85 GLY A CA 1
ATOM 675 C C . GLY A 1 85 ? -7.103 11.106 -4.297 1.00 52.19 85 GLY A C 1
ATOM 676 O O . GLY A 1 85 ? -7.804 10.804 -3.340 1.00 52.19 85 GLY A O 1
ATOM 677 N N . ARG A 1 86 ? -5.764 11.194 -4.270 1.00 54.47 86 ARG A N 1
ATOM 678 C CA . ARG A 1 86 ? -4.865 11.051 -3.106 1.00 54.47 86 ARG A CA 1
ATOM 679 C C . ARG A 1 86 ? -4.586 9.595 -2.680 1.00 54.47 86 ARG A C 1
ATOM 681 O O . ARG A 1 86 ? -5.524 8.810 -2.568 1.00 54.47 86 ARG A O 1
ATOM 688 N N . PRO A 1 87 ? -3.320 9.207 -2.414 1.00 44.88 87 PRO A N 1
ATOM 689 C CA . PRO A 1 87 ? -3.030 7.900 -1.837 1.00 44.88 87 PRO A CA 1
ATOM 690 C C . PRO A 1 87 ? -3.669 7.843 -0.447 1.00 44.88 87 PRO A C 1
ATOM 692 O O . PRO A 1 87 ? -3.182 8.454 0.506 1.00 44.88 87 PRO A O 1
ATOM 695 N N . ALA A 1 88 ? -4.804 7.147 -0.350 1.00 39.59 88 ALA A N 1
ATOM 696 C CA . ALA A 1 88 ? -5.350 6.708 0.919 1.00 39.59 88 ALA A CA 1
ATOM 697 C C . ALA A 1 88 ? -4.231 5.935 1.613 1.00 39.59 88 ALA A C 1
ATOM 699 O O . ALA A 1 88 ? -3.653 5.019 1.026 1.00 39.59 88 ALA A O 1
ATOM 700 N N . GLY A 1 89 ? -3.869 6.419 2.800 1.00 41.75 89 GLY A N 1
ATOM 701 C CA . GLY A 1 89 ? -2.657 6.039 3.497 1.00 41.75 89 GLY A CA 1
ATOM 702 C C . GLY A 1 89 ? -2.475 4.535 3.579 1.00 41.75 89 GLY A C 1
ATOM 703 O O . GLY A 1 89 ? -3.439 3.775 3.509 1.00 41.75 89 GLY A O 1
ATOM 704 N N . PHE A 1 90 ? -1.218 4.144 3.764 1.00 42.47 90 PHE A N 1
ATOM 705 C CA . PHE A 1 90 ? -0.790 2.846 4.264 1.00 42.47 90 PHE A CA 1
ATOM 706 C C . PHE A 1 90 ? -1.718 2.369 5.400 1.00 42.47 90 PHE A C 1
ATOM 708 O O . PHE A 1 90 ? -1.439 2.524 6.582 1.00 42.47 90 PHE A O 1
ATOM 715 N N . LYS A 1 91 ? -2.849 1.765 5.033 1.00 44.62 91 LYS A N 1
ATOM 716 C CA . LYS A 1 91 ? -3.746 0.990 5.888 1.00 44.62 91 LYS A CA 1
ATOM 717 C C . LYS A 1 91 ? -3.316 -0.473 5.791 1.00 44.62 91 LYS A C 1
ATOM 719 O O . LYS A 1 91 ? -4.130 -1.386 5.795 1.00 44.62 91 LYS A O 1
ATOM 724 N N . GLY A 1 92 ? -2.006 -0.676 5.664 1.00 44.34 92 GLY A N 1
ATOM 725 C CA . GLY A 1 92 ? -1.363 -1.908 6.054 1.00 44.34 92 GLY A CA 1
ATOM 726 C C . GLY A 1 92 ? -1.366 -1.924 7.572 1.00 44.34 92 GLY A C 1
ATOM 727 O O . GLY A 1 92 ? -0.991 -0.945 8.211 1.00 44.34 92 GLY A O 1
ATOM 728 N N . ARG A 1 93 ? -1.878 -3.013 8.129 1.00 46.69 93 ARG A N 1
ATOM 729 C CA . ARG A 1 93 ? -1.859 -3.388 9.539 1.00 46.69 93 ARG A CA 1
ATOM 730 C C . ARG A 1 93 ? -0.420 -3.331 10.083 1.00 46.69 93 ARG A C 1
ATOM 732 O O . ARG A 1 93 ? 0.244 -4.351 10.173 1.00 46.69 93 ARG A O 1
ATOM 739 N N . ILE A 1 94 ? 0.068 -2.141 10.411 1.00 51.28 94 ILE A N 1
ATOM 740 C CA . ILE A 1 94 ? 1.167 -1.978 11.354 1.00 51.28 94 ILE A CA 1
ATOM 741 C C . ILE A 1 94 ? 0.481 -2.023 12.713 1.00 51.28 94 ILE A C 1
ATOM 743 O O . ILE A 1 94 ? -0.344 -1.154 13.026 1.00 51.28 94 ILE A O 1
ATOM 747 N N . GLU A 1 95 ? 0.722 -3.097 13.460 1.00 58.03 95 GLU A N 1
ATOM 748 C CA . GLU A 1 95 ? 0.286 -3.217 14.848 1.00 58.03 95 GLU A CA 1
ATOM 749 C C . GLU A 1 95 ? 0.727 -1.942 15.569 1.00 58.03 95 GLU A C 1
ATOM 751 O O . GLU A 1 95 ? 1.897 -1.555 15.538 1.00 58.03 95 GLU A O 1
ATOM 756 N N . SER A 1 96 ? -0.237 -1.184 16.092 1.00 66.31 96 SER A N 1
ATOM 757 C CA . SER A 1 96 ? 0.101 0.065 16.770 1.00 66.31 96 SER A CA 1
ATOM 758 C C . SER A 1 96 ? 0.871 -0.313 18.029 1.00 66.31 96 SER A C 1
ATOM 760 O O . SER A 1 96 ? 0.483 -1.261 18.691 1.00 66.31 96 SER A O 1
ATOM 762 N N . LYS A 1 97 ? 1.923 0.416 18.414 1.00 72.06 97 LYS A N 1
ATOM 763 C CA . LYS A 1 97 ? 2.686 0.122 19.650 1.00 72.06 97 LYS A CA 1
ATOM 764 C C . LYS A 1 97 ? 1.783 -0.026 20.893 1.00 72.06 97 LYS A C 1
ATOM 766 O O . LYS A 1 97 ? 2.127 -0.734 21.825 1.00 72.06 97 LYS A O 1
ATOM 771 N N . LEU A 1 98 ? 0.608 0.609 20.861 1.00 77.88 98 LEU A N 1
ATOM 772 C CA . LEU A 1 98 ? -0.457 0.557 21.868 1.00 77.88 98 LEU A CA 1
ATOM 773 C C . LEU A 1 98 ? -1.251 -0.768 21.898 1.00 77.88 98 LEU A C 1
ATOM 775 O O . LEU A 1 98 ? -1.867 -1.064 22.912 1.00 77.88 98 LEU A O 1
ATOM 779 N N . ASP A 1 99 ? -1.242 -1.572 20.827 1.00 78.50 99 ASP A N 1
ATOM 780 C CA . ASP A 1 99 ? -1.885 -2.898 20.781 1.00 78.50 99 ASP A CA 1
ATOM 781 C C . ASP A 1 99 ? -1.341 -3.841 21.848 1.00 78.50 99 ASP A C 1
ATOM 783 O O . ASP A 1 99 ? -2.117 -4.543 22.490 1.00 78.50 99 ASP A O 1
ATOM 787 N N . ALA A 1 100 ? -0.022 -3.818 22.055 1.00 83.44 100 ALA A N 1
ATOM 788 C CA . ALA A 1 100 ? 0.648 -4.640 23.056 1.00 83.44 100 ALA A CA 1
ATOM 789 C C . ALA A 1 100 ? 0.222 -4.287 24.492 1.00 83.44 100 ALA A C 1
ATOM 791 O O . ALA A 1 100 ? 0.311 -5.124 25.382 1.00 83.44 100 ALA 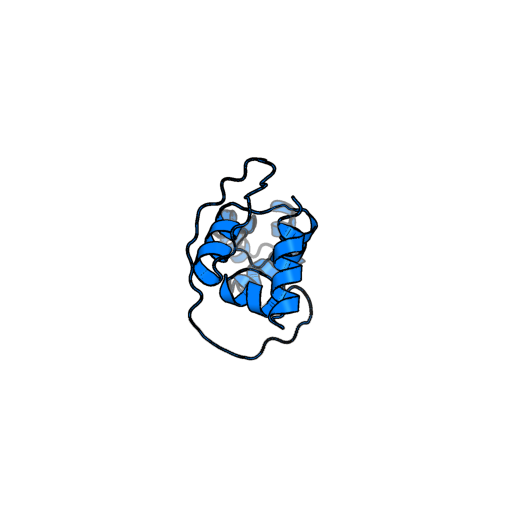A O 1
ATOM 792 N N . TYR A 1 101 ? -0.271 -3.063 24.708 1.00 84.56 101 TYR A N 1
ATOM 793 C CA . TYR A 1 101 ? -0.663 -2.538 26.018 1.00 84.56 101 TYR A CA 1
ATOM 794 C C . TYR A 1 101 ? -2.180 -2.399 26.160 1.00 84.56 101 TYR A C 1
ATOM 796 O O . TYR A 1 101 ? -2.650 -1.652 27.012 1.00 84.56 101 TYR A O 1
ATOM 804 N N . LEU A 1 102 ? -2.967 -3.094 25.331 1.00 83.81 102 LEU A N 1
ATOM 805 C CA . LEU A 1 102 ? -4.420 -2.937 25.327 1.00 83.81 102 LEU A CA 1
ATOM 806 C C . LEU A 1 102 ? -5.046 -3.191 26.696 1.00 83.81 102 LEU A C 1
ATOM 808 O O . LEU A 1 102 ? -5.830 -2.367 27.155 1.00 83.81 102 LEU A O 1
ATOM 812 N N . GLN A 1 103 ? -4.679 -4.301 27.339 1.00 84.62 103 GLN A N 1
ATOM 813 C CA . GLN A 1 103 ? -5.237 -4.675 28.639 1.00 84.62 103 GLN A CA 1
ATOM 814 C C . GLN A 1 103 ? -4.862 -3.656 29.722 1.00 84.62 103 GLN A C 1
ATOM 816 O O . GLN A 1 103 ? -5.697 -3.285 30.538 1.00 84.62 103 GLN A O 1
ATOM 821 N N . GLU A 1 104 ? -3.630 -3.143 29.688 1.00 88.00 104 GLU A N 1
ATOM 822 C CA . GLU A 1 104 ? -3.162 -2.132 30.642 1.00 88.00 104 GLU A CA 1
ATOM 823 C C . GLU A 1 104 ? -3.894 -0.795 30.431 1.00 88.00 104 GLU A C 1
ATOM 825 O O . GLU A 1 104 ? -4.333 -0.165 31.389 1.00 88.00 104 GLU A O 1
ATOM 830 N N . ILE A 1 105 ? -4.101 -0.377 29.177 1.00 86.00 105 ILE A N 1
ATOM 831 C CA . ILE A 1 105 ? -4.853 0.843 28.851 1.00 86.00 105 ILE A CA 1
ATOM 832 C C . ILE A 1 105 ? -6.321 0.710 29.269 1.00 86.00 105 ILE A C 1
ATOM 834 O O . ILE A 1 105 ? -6.892 1.675 29.770 1.00 86.00 105 ILE A O 1
ATOM 838 N N . GLU A 1 106 ? -6.931 -0.460 29.083 1.00 85.62 106 GLU A N 1
ATOM 839 C CA . GLU A 1 106 ? -8.303 -0.732 29.516 1.00 85.62 106 GLU A CA 1
ATOM 840 C C . GLU A 1 106 ? -8.439 -0.598 31.036 1.00 85.62 106 GLU A C 1
ATOM 842 O O . GLU A 1 106 ? -9.260 0.191 31.498 1.00 85.62 106 GLU A O 1
ATOM 847 N N . GLN A 1 107 ? -7.541 -1.224 31.802 1.00 87.00 107 GLN A N 1
ATOM 848 C CA . GLN A 1 107 ? -7.499 -1.078 33.259 1.00 87.00 107 GLN A CA 1
ATOM 849 C C . GLN A 1 107 ? -7.303 0.380 33.689 1.00 87.00 107 GLN A C 1
ATOM 851 O O . GLN A 1 107 ? -7.988 0.865 34.585 1.00 87.00 107 GLN A O 1
ATOM 856 N N . LEU A 1 108 ? -6.403 1.121 33.035 1.00 85.12 108 LEU A N 1
ATOM 857 C CA . LEU A 1 108 ? -6.190 2.541 33.330 1.00 85.12 108 LEU A CA 1
ATOM 858 C C . LEU A 1 108 ? -7.449 3.378 33.047 1.00 85.12 108 LEU A C 1
ATOM 860 O O . LEU A 1 108 ? -7.748 4.310 33.795 1.00 85.12 108 LEU A O 1
ATOM 864 N N . LEU A 1 109 ? -8.209 3.044 32.002 1.00 83.75 109 LEU A N 1
ATOM 865 C CA . LEU A 1 109 ? -9.483 3.695 31.698 1.00 83.75 109 LEU A CA 1
ATOM 866 C C . LEU A 1 109 ? -10.575 3.336 32.715 1.00 83.75 109 LEU A C 1
ATOM 868 O O . LEU A 1 109 ? -11.362 4.215 33.070 1.00 83.75 109 LEU A O 1
ATOM 872 N N . GLU A 1 110 ? -10.615 2.094 33.203 1.00 81.00 110 GLU A N 1
ATOM 873 C CA . GLU A 1 110 ? -11.528 1.661 34.270 1.00 81.00 110 GLU A CA 1
ATOM 874 C C . GLU A 1 110 ? -11.227 2.344 35.606 1.00 81.00 110 GLU A C 1
ATOM 876 O O . GLU A 1 110 ? -12.150 2.740 36.315 1.00 81.00 110 GLU A O 1
ATOM 881 N N . LEU A 1 111 ? -9.943 2.556 35.901 1.00 84.62 111 LEU A N 1
ATOM 882 C CA . LEU A 1 111 ? -9.461 3.310 37.060 1.00 84.62 111 LEU A CA 1
ATOM 883 C C . LEU A 1 111 ? -9.718 4.826 36.948 1.00 84.62 111 LEU A C 1
ATOM 885 O O . LEU A 1 111 ? -9.440 5.566 37.888 1.00 84.62 111 LEU A O 1
ATOM 889 N N . GLY A 1 112 ? -10.221 5.316 35.809 1.00 83.12 112 GLY A N 1
ATOM 890 C CA . GLY A 1 112 ? -10.518 6.736 35.593 1.00 83.12 112 GLY A CA 1
ATOM 891 C C . GLY A 1 112 ? -9.299 7.599 35.249 1.00 83.12 112 GLY A C 1
ATOM 892 O O . GLY A 1 112 ? -9.404 8.829 35.197 1.00 83.12 112 GLY A O 1
ATOM 893 N N . VAL A 1 113 ? -8.149 6.984 34.961 1.00 83.00 113 VAL A N 1
ATOM 894 C CA . VAL A 1 113 ? -6.908 7.688 34.618 1.00 83.00 113 VAL A CA 1
ATOM 895 C C . VAL A 1 113 ? -7.092 8.512 33.340 1.00 83.00 113 VAL A C 1
ATOM 897 O O . VAL A 1 113 ? -7.760 8.116 32.380 1.00 83.00 113 VAL A O 1
ATOM 900 N N . THR A 1 114 ? -6.509 9.711 33.318 1.00 85.75 114 THR A N 1
ATOM 901 C CA . THR A 1 114 ? -6.657 10.631 32.187 1.00 85.75 114 THR A CA 1
ATOM 902 C C . THR A 1 114 ? -5.837 10.187 30.977 1.00 85.75 114 THR A C 1
ATOM 904 O O . THR A 1 114 ? -4.738 9.644 31.092 1.00 85.75 114 THR A O 1
ATOM 907 N N . GLN A 1 115 ? -6.348 10.491 29.780 1.00 83.75 115 GLN A N 1
ATOM 908 C CA . GLN A 1 115 ? -5.668 10.194 28.515 1.00 83.75 115 GLN A CA 1
ATOM 909 C C . GLN A 1 115 ? -4.272 10.819 28.448 1.00 83.75 115 GLN A C 1
ATOM 911 O O . GLN A 1 115 ? -3.365 10.198 27.908 1.00 83.75 115 GLN A O 1
ATOM 916 N N . ARG A 1 116 ? -4.081 11.998 29.053 1.00 84.88 116 ARG A N 1
ATOM 917 C CA . ARG A 1 116 ? -2.790 12.689 29.138 1.00 84.88 116 ARG A CA 1
ATOM 918 C C . ARG A 1 116 ? -1.738 11.882 29.897 1.00 84.88 116 ARG A C 1
ATOM 920 O O . ARG A 1 116 ? -0.586 11.820 29.473 1.00 84.88 116 ARG A O 1
ATOM 927 N N . PHE A 1 117 ? -2.135 11.229 30.990 1.00 87.12 117 PHE A N 1
ATOM 928 C CA . PHE A 1 117 ? -1.239 10.389 31.784 1.00 87.12 117 PHE A CA 1
ATOM 929 C C . PHE A 1 117 ? -0.859 9.105 31.034 1.00 87.12 117 PHE A C 1
ATOM 931 O O . PHE A 1 117 ? 0.318 8.760 30.945 1.00 87.12 117 PHE A O 1
ATOM 938 N N . ILE A 1 118 ? -1.846 8.452 30.413 1.00 86.75 118 ILE A N 1
ATOM 939 C CA . ILE A 1 118 ? -1.649 7.264 29.567 1.00 86.75 118 ILE A CA 1
ATOM 940 C C . ILE A 1 118 ? -0.742 7.609 28.373 1.00 86.75 118 ILE A C 1
ATOM 942 O O . ILE A 1 118 ? 0.221 6.902 28.087 1.00 86.75 118 ILE A O 1
ATOM 946 N N . ALA A 1 119 ? -1.002 8.734 27.707 1.00 88.31 119 ALA A N 1
ATOM 947 C CA . ALA A 1 119 ? -0.232 9.199 26.560 1.00 88.31 119 ALA A CA 1
ATOM 948 C C . ALA A 1 119 ? 1.242 9.441 26.918 1.00 88.31 119 ALA A C 1
ATOM 950 O O . ALA A 1 119 ? 2.128 8.950 26.219 1.00 88.31 119 ALA A O 1
ATOM 951 N N . SER A 1 120 ? 1.502 10.105 28.050 1.00 86.94 120 SER A N 1
ATOM 952 C CA . SER A 1 120 ? 2.858 10.327 28.562 1.00 86.94 120 SER A CA 1
ATOM 953 C C . SER A 1 120 ? 3.584 9.007 28.858 1.00 86.94 120 SER A C 1
ATOM 955 O O . SER A 1 120 ? 4.714 8.807 28.411 1.00 86.94 120 SER A O 1
ATOM 957 N N . ARG A 1 121 ? 2.905 8.059 29.522 1.00 86.69 121 ARG A N 1
ATOM 958 C CA . ARG A 1 121 ? 3.468 6.751 29.903 1.00 86.69 121 ARG A CA 1
ATOM 959 C C . ARG A 1 121 ? 3.925 5.922 28.701 1.00 86.69 121 ARG A C 1
ATOM 961 O O . ARG A 1 121 ? 4.982 5.304 28.762 1.00 86.69 121 ARG A O 1
ATOM 968 N N . TYR A 1 122 ? 3.172 5.940 27.601 1.00 85.44 122 TYR A N 1
ATOM 969 C CA . TYR A 1 122 ? 3.523 5.199 26.380 1.00 85.44 122 TYR A CA 1
ATOM 970 C C . TYR A 1 122 ? 4.243 6.045 25.323 1.00 85.44 122 TYR A C 1
ATOM 972 O O . TYR A 1 122 ? 4.377 5.601 24.179 1.00 85.44 122 TYR A O 1
ATOM 980 N N . GLN A 1 123 ? 4.699 7.253 25.684 1.00 84.88 123 GLN A N 1
ATOM 981 C CA . GLN A 1 123 ? 5.354 8.207 24.779 1.00 84.88 123 GLN A CA 1
ATOM 982 C C . GLN A 1 123 ? 4.558 8.431 23.485 1.00 84.88 123 GLN A C 1
ATOM 984 O O . GLN A 1 123 ? 5.094 8.441 22.376 1.00 84.88 123 GLN A O 1
ATOM 989 N N . THR A 1 124 ? 3.243 8.559 23.622 1.00 83.69 124 THR A N 1
ATOM 990 C CA . THR A 1 124 ? 2.332 8.821 22.514 1.00 83.69 124 THR A CA 1
ATOM 991 C C . THR A 1 124 ? 1.632 10.160 22.707 1.00 83.69 124 THR A C 1
ATOM 993 O O . THR A 1 124 ? 1.688 10.762 23.775 1.00 83.69 124 THR A O 1
ATOM 996 N N . THR A 1 125 ? 0.977 10.657 21.663 1.00 86.19 125 THR A N 1
ATOM 997 C CA . THR A 1 125 ? 0.174 11.879 21.756 1.00 86.19 125 THR A CA 1
ATOM 998 C C . THR A 1 125 ? -1.262 11.541 22.141 1.00 86.19 125 THR A C 1
ATOM 1000 O O . THR A 1 125 ? -1.789 10.488 21.774 1.00 86.19 125 THR A O 1
ATOM 1003 N N . GLU A 1 126 ? -1.938 12.456 22.835 1.00 85.31 126 GLU A N 1
ATOM 1004 C CA . GLU A 1 126 ? -3.358 12.314 23.196 1.00 85.31 126 GLU A CA 1
ATOM 1005 C C . GLU A 1 126 ? -4.239 12.119 21.946 1.00 85.31 126 GLU A C 1
ATOM 1007 O O . GLU A 1 126 ? -5.163 11.301 21.927 1.00 85.31 126 GLU A O 1
ATOM 1012 N N . SER A 1 127 ? -3.896 12.794 20.845 1.00 85.00 127 SER A N 1
ATOM 1013 C CA . SER A 1 127 ? -4.544 12.638 19.536 1.00 85.00 127 SER A CA 1
ATOM 1014 C C . SER A 1 127 ? -4.362 11.235 18.943 1.00 85.00 127 SER A C 1
ATOM 1016 O O . SER A 1 127 ? -5.295 10.678 18.357 1.00 85.00 127 SER A O 1
ATOM 1018 N N . ASN A 1 128 ? -3.181 10.632 19.108 1.00 84.12 128 ASN A N 1
ATOM 1019 C CA . ASN A 1 128 ? -2.932 9.267 18.654 1.00 84.12 128 ASN A CA 1
ATOM 1020 C C . ASN A 1 128 ? -3.670 8.246 19.529 1.00 84.12 128 ASN A C 1
ATOM 1022 O O . ASN A 1 128 ? -4.304 7.336 18.997 1.00 84.12 128 ASN A O 1
ATOM 1026 N N . LEU A 1 129 ? -3.672 8.437 20.853 1.00 84.75 129 LEU A N 1
ATOM 1027 C CA . LEU A 1 129 ? -4.405 7.582 21.788 1.00 84.75 129 LEU A CA 1
ATOM 1028 C C . LEU A 1 129 ? -5.922 7.647 21.546 1.00 84.75 129 LEU A C 1
ATOM 1030 O O . LEU A 1 129 ? -6.575 6.610 21.470 1.00 84.75 129 LEU A O 1
ATOM 1034 N N . SER A 1 130 ? -6.491 8.841 21.353 1.00 84.56 130 SER A N 1
ATOM 1035 C CA . SER A 1 130 ? -7.921 9.018 21.046 1.00 84.56 130 SER A CA 1
ATOM 1036 C C . SER A 1 130 ? -8.327 8.390 19.712 1.00 84.56 130 SER A C 1
ATOM 1038 O O . SER A 1 130 ? -9.373 7.741 19.621 1.00 84.56 130 SER A O 1
ATOM 1040 N N . SER A 1 131 ? -7.481 8.508 18.687 1.00 85.19 131 SER A N 1
ATOM 1041 C CA . SER A 1 131 ? -7.679 7.828 17.404 1.00 85.19 131 SER A CA 1
ATOM 1042 C C . SER A 1 131 ? -7.574 6.308 17.547 1.00 85.19 131 SER A C 1
ATOM 1044 O O . SER A 1 131 ? -8.361 5.574 16.948 1.00 85.19 131 SER A O 1
ATOM 1046 N N . TRP A 1 132 ? -6.639 5.822 18.365 1.00 86.19 132 TRP A N 1
ATOM 1047 C CA . TRP A 1 132 ? -6.473 4.400 18.658 1.00 86.19 132 TRP A CA 1
ATOM 1048 C C . TRP A 1 132 ? -7.680 3.829 19.421 1.00 86.19 132 TRP A C 1
ATOM 1050 O O . TRP A 1 132 ? -8.224 2.805 19.008 1.00 86.19 132 TRP A O 1
ATOM 1060 N N . MET A 1 133 ? -8.195 4.540 20.429 1.00 82.56 133 MET A N 1
ATOM 1061 C CA . MET A 1 133 ? -9.427 4.171 21.140 1.00 82.56 133 MET A CA 1
ATOM 1062 C C . MET A 1 133 ? -10.640 4.125 20.203 1.00 82.56 133 MET A C 1
ATOM 1064 O O . MET A 1 133 ? -11.374 3.136 20.204 1.00 82.56 133 MET A O 1
ATOM 1068 N N . LYS A 1 134 ? -10.816 5.135 19.333 1.00 83.62 134 LYS A N 1
ATOM 1069 C CA . LYS A 1 134 ? -11.895 5.156 18.324 1.00 83.62 134 LYS A CA 1
ATOM 1070 C C . LYS A 1 134 ? -11.842 3.953 17.385 1.00 83.62 134 LYS A C 1
ATOM 1072 O O . LYS A 1 134 ? -12.883 3.393 17.061 1.00 83.62 134 LYS A O 1
ATOM 1077 N N . ARG A 1 135 ? -10.645 3.535 16.962 1.00 81.56 135 ARG A N 1
ATOM 1078 C CA . ARG A 1 135 ? -10.460 2.371 16.078 1.00 81.56 135 ARG A CA 1
ATOM 1079 C C . ARG A 1 135 ? -10.836 1.045 16.741 1.00 81.56 135 ARG A C 1
ATOM 1081 O O . ARG A 1 135 ? -11.207 0.123 16.024 1.00 81.56 135 ARG A O 1
ATOM 1088 N N . ARG A 1 136 ? -10.734 0.953 18.070 1.00 81.19 136 ARG A N 1
ATOM 1089 C CA . ARG A 1 136 ? -11.077 -0.246 18.855 1.00 81.19 136 ARG A CA 1
ATOM 1090 C C . ARG A 1 136 ? -12.466 -0.206 19.484 1.00 81.19 136 ARG A C 1
ATOM 1092 O O . ARG A 1 136 ? -12.875 -1.183 20.092 1.00 81.19 136 ARG A O 1
ATOM 1099 N N . GLY A 1 137 ? -13.186 0.907 19.349 1.00 77.75 137 GLY A N 1
ATOM 1100 C CA . GLY A 1 137 ? -14.495 1.078 19.976 1.00 77.75 137 GLY A CA 1
ATOM 1101 C C . GLY A 1 137 ? -14.439 1.255 21.497 1.00 77.75 137 GLY A C 1
ATOM 1102 O O . GLY A 1 137 ? -15.467 1.108 22.152 1.00 77.75 137 GLY A O 1
ATOM 1103 N N . LEU A 1 138 ? -13.273 1.599 22.059 1.00 76.44 138 LEU A N 1
ATOM 1104 C CA . LEU A 1 138 ? -13.125 1.853 23.492 1.00 76.44 138 LEU A CA 1
ATOM 1105 C C . LEU A 1 138 ? -13.835 3.165 23.845 1.00 76.44 138 LEU A C 1
ATOM 1107 O O . LEU A 1 138 ? -13.489 4.236 23.335 1.00 76.44 138 LEU A O 1
ATOM 1111 N N . LYS A 1 139 ? -14.850 3.083 24.707 1.00 66.00 139 LYS A N 1
ATOM 1112 C CA . LYS A 1 139 ? -15.591 4.241 25.218 1.00 66.00 139 LYS A CA 1
ATOM 1113 C C . LYS A 1 139 ? -15.134 4.520 26.642 1.00 66.00 139 LYS A C 1
ATOM 1115 O O . LYS A 1 139 ? -15.188 3.643 27.495 1.00 66.00 139 LYS A O 1
ATOM 1120 N N . ARG A 1 140 ? -14.711 5.758 26.908 1.00 64.19 140 ARG A N 1
ATOM 1121 C CA . ARG A 1 140 ? -14.456 6.210 28.278 1.00 64.19 140 ARG A CA 1
ATOM 1122 C C . ARG A 1 140 ? -15.773 6.134 29.052 1.00 64.19 140 ARG A C 1
ATOM 1124 O O . ARG A 1 140 ? -16.786 6.626 28.546 1.00 64.19 140 ARG A O 1
ATOM 1131 N N . ARG A 1 141 ? -15.768 5.573 30.266 1.00 59.91 141 ARG A N 1
ATOM 1132 C CA . ARG A 1 141 ? -16.871 5.826 31.198 1.00 59.91 141 ARG A CA 1
ATOM 1133 C C . ARG A 1 141 ? -16.886 7.327 31.469 1.00 59.91 141 ARG A C 1
ATOM 1135 O O . ARG A 1 141 ? -15.902 7.877 31.959 1.00 59.91 141 ARG A O 1
ATOM 1142 N N . LYS A 1 142 ? -17.964 8.005 31.068 1.00 52.31 142 LYS A N 1
ATOM 1143 C CA . LYS A 1 142 ? -18.259 9.326 31.616 1.00 52.31 142 LYS A CA 1
ATOM 1144 C C . LYS A 1 142 ? -18.500 9.087 33.101 1.00 52.31 142 LYS A C 1
ATOM 1146 O O . LYS A 1 142 ? -19.451 8.394 33.448 1.00 52.31 142 LYS A O 1
ATOM 1151 N N . ILE A 1 143 ? -17.584 9.566 33.933 1.00 54.81 143 ILE A N 1
ATOM 1152 C CA . ILE A 1 143 ? -17.921 9.865 35.318 1.00 54.81 143 ILE A CA 1
ATOM 1153 C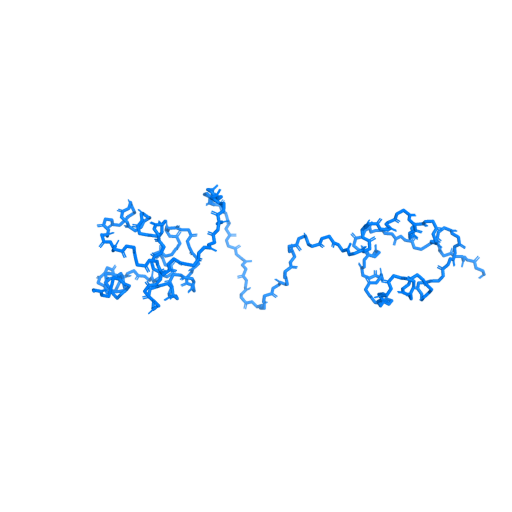 C . ILE A 1 143 ? -18.877 11.047 35.176 1.00 54.81 143 ILE A C 1
ATOM 1155 O O . ILE A 1 143 ? -18.465 12.122 34.745 1.00 54.81 143 ILE A O 1
ATOM 1159 N N . ASP A 1 144 ? -20.164 10.743 35.291 1.00 48.72 144 ASP A N 1
ATOM 1160 C CA . ASP A 1 144 ? -21.211 11.735 35.479 1.00 48.72 144 ASP A CA 1
ATOM 1161 C C . ASP A 1 144 ? -21.017 12.222 36.919 1.00 48.72 144 ASP A C 1
ATOM 1163 O O . ASP A 1 144 ? -21.177 11.437 37.854 1.00 48.72 144 ASP A O 1
ATOM 1167 N N . GLU A 1 145 ? -20.496 13.439 37.060 1.00 45.03 145 GLU A N 1
ATOM 1168 C CA . GLU A 1 145 ? -20.443 14.186 38.320 1.00 45.03 145 GLU A CA 1
ATOM 1169 C C . GLU A 1 145 ? -21.463 15.318 38.236 1.00 45.03 145 GLU A C 1
ATOM 1171 O O . GLU A 1 145 ? -21.523 15.958 37.155 1.00 45.03 145 GLU A O 1
#

Secondary structure (DSSP, 8-state):
--HHHHHHHHHHHTT--HHHHHHHHT--HHHHHHHHHHT---HHHHHHHHHHH--------------------------------S-----S----TTGGGHHHHHHHHHTT--HHHHHHHTT--HHHHHHHHHHHTPPP-----

pLDDT: mean 71.1, std 16.53, range [35.03, 88.31]